Protein AF-A0A846PA54-F1 (afdb_monomer_lite)

Secondary structure (DSSP, 8-state):
-EEES-TT-SEEEEEEGGGHHHHHHHHHHHHHTT--EEEEEES-SSS--HHHHHHH-

Radius of gyration: 11.06 Å; chains: 1; bounding box: 21×20×30 Å

Foldseek 3Di:
DDKFLLPQAPAEAEEEDPVVVVSVVVQVVCVVVVHSYMYDYDDDPPPHPVVVVVVRD

Structure (mmCIF, N/CA/C/O backbone):
data_AF-A0A846PA54-F1
#
_entry.id   AF-A0A846PA54-F1
#
loop_
_atom_site.group_PDB
_atom_site.id
_atom_site.type_symbol
_atom_site.label_atom_id
_atom_site.label_alt_id
_atom_site.label_comp_id
_atom_site.label_asym_id
_atom_site.label_entity_id
_atom_site.label_seq_id
_atom_site.pdbx_PDB_ins_code
_atom_site.Cartn_x
_atom_site.Cartn_y
_atom_site.Cartn_z
_atom_site.occupancy
_atom_site.B_iso_or_equiv
_atom_site.auth_seq_id
_atom_site.auth_comp_id
_atom_site.auth_asym_id
_atom_site.auth_atom_id
_atom_site.pdbx_PDB_model_num
ATOM 1 N N . VAL A 1 1 ? 5.667 -4.386 -6.165 1.00 89.50 1 VAL A N 1
ATOM 2 C CA . VAL A 1 1 ? 4.792 -3.404 -5.481 1.00 89.50 1 VAL A CA 1
ATOM 3 C C . VAL A 1 1 ? 4.900 -3.702 -4.003 1.00 89.50 1 VAL A C 1
ATOM 5 O O . VAL A 1 1 ? 5.043 -4.873 -3.675 1.00 89.50 1 VAL A O 1
ATOM 8 N N . GLU A 1 2 ? 4.895 -2.696 -3.142 1.00 95.69 2 GLU A N 1
ATOM 9 C CA . GLU A 1 2 ? 4.748 -2.909 -1.698 1.00 95.69 2 GLU A CA 1
ATOM 10 C C . GLU A 1 2 ? 3.290 -2.686 -1.309 1.00 95.69 2 GLU A C 1
ATOM 12 O O . GLU A 1 2 ? 2.667 -1.743 -1.796 1.00 95.69 2 GLU A O 1
ATOM 17 N N . GLU A 1 3 ? 2.755 -3.571 -0.471 1.00 96.12 3 GLU A N 1
ATOM 18 C CA . GLU A 1 3 ? 1.362 -3.553 -0.023 1.00 96.12 3 GLU A CA 1
ATOM 19 C C . GLU A 1 3 ? 1.337 -3.367 1.499 1.00 96.12 3 GLU A C 1
ATOM 21 O O . GLU A 1 3 ? 1.948 -4.155 2.221 1.00 96.12 3 GLU A O 1
ATOM 26 N N . GLU A 1 4 ? 0.611 -2.369 2.001 1.00 96.94 4 GLU A N 1
ATOM 27 C CA . GLU A 1 4 ? 0.394 -2.175 3.441 1.00 96.94 4 GLU A CA 1
ATOM 28 C C . GLU A 1 4 ? -1.109 -2.070 3.733 1.00 96.94 4 GLU A C 1
A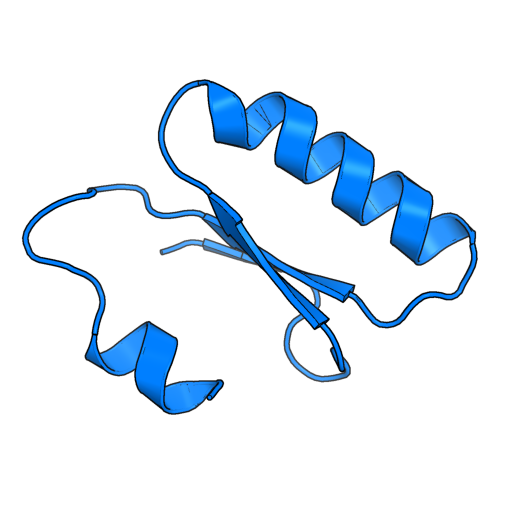TOM 30 O O . GLU A 1 4 ? -1.852 -1.392 3.025 1.00 96.94 4 GLU A O 1
ATOM 35 N N . ASN A 1 5 ? -1.571 -2.744 4.791 1.00 96.38 5 ASN A N 1
ATOM 36 C CA . ASN A 1 5 ? -2.950 -2.663 5.294 1.00 96.38 5 ASN A CA 1
ATOM 37 C C . ASN A 1 5 ? -4.056 -2.930 4.245 1.00 96.38 5 ASN A C 1
ATOM 39 O O . ASN A 1 5 ? -5.152 -2.397 4.365 1.00 96.38 5 ASN A O 1
ATOM 43 N N . MET A 1 6 ? -3.798 -3.735 3.207 1.00 97.00 6 MET A N 1
ATOM 44 C CA . MET A 1 6 ? -4.763 -3.960 2.114 1.00 97.00 6 MET A CA 1
ATOM 45 C C . MET A 1 6 ? -5.888 -4.949 2.454 1.00 97.00 6 MET A C 1
ATOM 47 O O . MET A 1 6 ? -6.969 -4.865 1.886 1.00 97.00 6 MET A O 1
ATOM 51 N N . ARG A 1 7 ? -5.667 -5.883 3.388 1.00 96.38 7 ARG A N 1
ATOM 52 C CA . ARG A 1 7 ? -6.608 -6.992 3.656 1.00 96.38 7 ARG A CA 1
ATOM 53 C C . ARG A 1 7 ? -7.979 -6.539 4.162 1.00 96.38 7 ARG A C 1
ATOM 55 O O . ARG A 1 7 ? -8.975 -7.177 3.851 1.00 96.38 7 ARG A O 1
ATOM 62 N N . ASP A 1 8 ? -8.018 -5.483 4.965 1.00 96.75 8 ASP A N 1
ATOM 63 C CA . ASP A 1 8 ? -9.236 -4.924 5.557 1.00 96.75 8 ASP A CA 1
ATOM 64 C C . ASP A 1 8 ? -9.611 -3.559 4.952 1.00 96.75 8 ASP A C 1
ATOM 66 O O . ASP A 1 8 ? -10.572 -2.925 5.396 1.00 96.75 8 ASP A O 1
ATOM 70 N N . ALA A 1 9 ? -8.847 -3.093 3.960 1.00 97.31 9 ALA A N 1
ATOM 71 C CA . ALA A 1 9 ? -9.018 -1.789 3.347 1.00 97.31 9 ALA A CA 1
ATOM 72 C C . ALA A 1 9 ? -10.341 -1.679 2.578 1.00 97.31 9 ALA A C 1
ATOM 74 O O . ALA A 1 9 ? -10.737 -2.570 1.833 1.00 97.31 9 ALA A O 1
ATOM 75 N N . ARG A 1 10 ? -10.997 -0.527 2.718 1.00 97.50 10 ARG A N 1
ATOM 76 C CA . ARG A 1 10 ? -12.103 -0.065 1.864 1.00 97.50 10 ARG A CA 1
ATOM 77 C C . ARG A 1 10 ? -11.672 1.008 0.869 1.00 97.50 10 ARG A C 1
ATOM 79 O O . ARG A 1 10 ? -12.410 1.299 -0.063 1.00 97.50 10 ARG A O 1
ATOM 86 N N . ILE A 1 11 ? -10.511 1.614 1.103 1.00 97.44 11 ILE A N 1
ATOM 87 C CA . ILE A 1 11 ? -9.897 2.636 0.255 1.00 97.44 11 ILE A CA 1
ATOM 88 C C . ILE A 1 11 ? -8.469 2.180 -0.022 1.00 97.44 11 ILE A C 1
ATOM 90 O O . ILE A 1 11 ? -7.772 1.790 0.910 1.00 97.44 11 ILE A O 1
ATOM 94 N N . ALA A 1 12 ? -8.024 2.247 -1.272 1.00 97.38 12 ALA A N 1
ATOM 95 C CA . ALA A 1 12 ? -6.642 1.970 -1.644 1.00 97.38 12 ALA A CA 1
ATOM 96 C C . ALA A 1 12 ? -5.968 3.254 -2.139 1.00 97.38 12 ALA A C 1
ATOM 98 O O . ALA A 1 12 ? -6.483 3.926 -3.031 1.00 97.38 12 ALA A O 1
ATOM 99 N N . VAL A 1 13 ? -4.803 3.580 -1.581 1.00 97.88 13 VAL A N 1
ATOM 100 C CA . VAL A 1 13 ? -3.944 4.667 -2.065 1.00 97.88 13 VAL A CA 1
ATOM 101 C C . VAL A 1 13 ? -2.821 4.067 -2.899 1.00 97.88 13 VAL A C 1
ATOM 103 O O . VAL A 1 13 ? -1.951 3.373 -2.376 1.00 97.88 13 VAL A O 1
ATOM 106 N N . VAL A 1 14 ? -2.821 4.352 -4.200 1.00 96.94 14 VAL A N 1
ATOM 107 C CA . VAL A 1 14 ? -1.741 3.949 -5.108 1.00 96.94 14 VAL A CA 1
ATOM 108 C C . VAL A 1 14 ? -0.746 5.101 -5.239 1.00 96.94 14 VAL A C 1
ATOM 110 O O . VAL A 1 14 ? -1.133 6.222 -5.558 1.00 96.94 14 VAL A O 1
ATOM 113 N N . SER A 1 15 ? 0.538 4.843 -4.992 1.00 97.31 15 SER A N 1
ATOM 114 C CA . SER A 1 15 ? 1.593 5.863 -5.068 1.00 97.31 15 SER A CA 1
ATOM 115 C C . SER A 1 15 ? 2.852 5.356 -5.773 1.00 97.31 15 SER A C 1
ATOM 117 O O . SER A 1 15 ? 3.102 4.154 -5.852 1.00 97.31 15 SER A O 1
ATOM 119 N N . TYR A 1 16 ? 3.644 6.283 -6.313 1.00 96.94 16 TYR A N 1
ATOM 120 C CA . TYR A 1 16 ? 4.911 6.010 -6.992 1.00 96.94 16 TYR A CA 1
ATOM 121 C C . TYR A 1 16 ? 5.898 7.164 -6.772 1.00 96.94 16 TYR A C 1
ATOM 123 O O . TYR A 1 16 ? 5.502 8.322 -6.618 1.00 96.94 16 TYR A O 1
ATOM 131 N N . GLY A 1 17 ? 7.200 6.862 -6.785 1.00 95.44 17 GLY A N 1
ATOM 132 C CA . GLY A 1 17 ? 8.263 7.868 -6.739 1.00 95.44 17 GLY A CA 1
ATOM 133 C C . GLY A 1 17 ? 8.258 8.700 -5.452 1.00 95.44 17 GLY A C 1
ATOM 134 O O . GLY A 1 17 ? 7.956 8.185 -4.373 1.00 95.44 17 GLY A O 1
ATOM 135 N N . GLN A 1 18 ? 8.585 9.9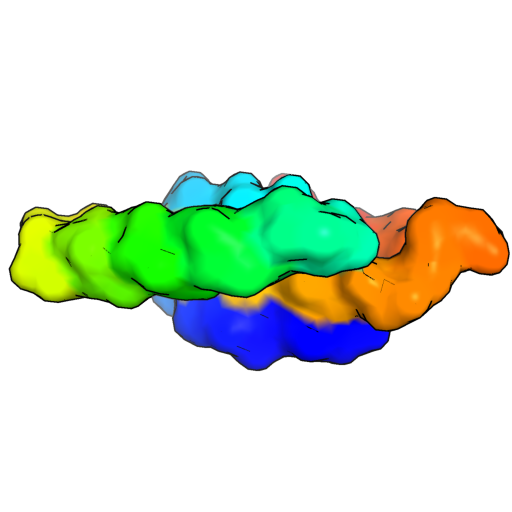93 -5.563 1.00 96.50 18 GLN A N 1
ATOM 136 C CA . GLN A 1 18 ? 8.713 10.907 -4.414 1.00 96.50 18 GLN A CA 1
ATOM 137 C C . GLN A 1 18 ? 7.411 11.063 -3.617 1.00 96.50 18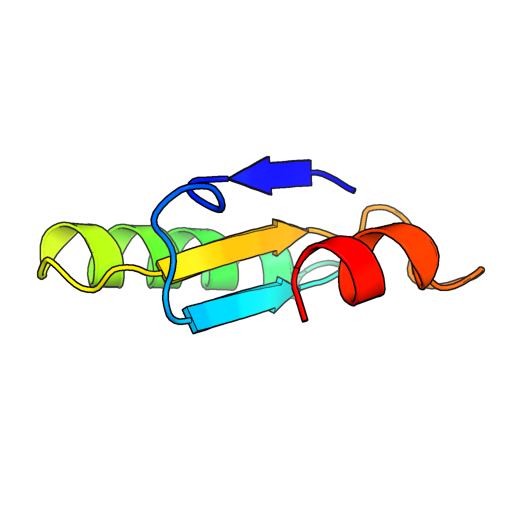 GLN A C 1
ATOM 139 O O . GLN A 1 18 ? 7.457 11.212 -2.398 1.00 96.50 18 GLN A O 1
ATOM 144 N N . VAL A 1 19 ? 6.256 10.947 -4.281 1.00 96.31 19 VAL A N 1
ATOM 145 C CA . VAL A 1 19 ? 4.930 11.058 -3.650 1.00 96.31 19 VAL A CA 1
ATOM 146 C C . VAL A 1 19 ? 4.664 9.906 -2.673 1.00 96.31 19 VAL A C 1
ATOM 148 O O . VAL A 1 19 ? 3.865 10.053 -1.754 1.00 96.31 19 VAL A O 1
ATOM 151 N N . SER A 1 20 ? 5.384 8.785 -2.784 1.00 96.75 20 SER A N 1
ATOM 152 C CA . SER A 1 20 ? 5.206 7.637 -1.882 1.00 96.75 20 SER A CA 1
ATOM 153 C C . SER A 1 20 ? 5.465 7.979 -0.410 1.00 96.75 20 SER A C 1
ATOM 155 O O . SER A 1 20 ? 4.816 7.426 0.472 1.00 96.75 20 SER A O 1
ATOM 157 N N . ARG A 1 21 ? 6.398 8.901 -0.128 1.00 95.44 21 ARG A N 1
ATOM 158 C CA . ARG A 1 21 ? 6.745 9.309 1.246 1.00 95.44 21 ARG A CA 1
ATOM 159 C C . ARG A 1 21 ? 5.599 10.064 1.936 1.00 95.44 21 ARG A C 1
ATOM 161 O O . ARG A 1 21 ? 5.163 9.601 2.988 1.00 95.44 21 ARG A O 1
ATOM 168 N N . PRO A 1 22 ? 5.074 11.176 1.382 1.00 98.06 22 PRO A N 1
ATOM 169 C CA . PRO A 1 22 ? 3.914 11.842 1.971 1.00 98.06 22 PRO A CA 1
ATOM 170 C C . PRO A 1 22 ? 2.647 10.977 1.913 1.00 98.06 22 PRO A C 1
ATOM 172 O O . PRO A 1 22 ? 1.853 11.027 2.847 1.00 98.06 22 PRO A O 1
ATOM 175 N N . ALA A 1 23 ? 2.477 10.134 0.884 1.00 98.06 23 ALA A N 1
ATOM 176 C CA . ALA A 1 23 ? 1.347 9.206 0.809 1.00 98.06 23 ALA A CA 1
ATOM 177 C C . ALA A 1 23 ? 1.344 8.202 1.972 1.00 98.06 23 ALA A C 1
ATOM 179 O O . ALA A 1 23 ? 0.296 7.974 2.570 1.00 98.06 23 ALA A O 1
ATOM 180 N N . LYS A 1 24 ? 2.512 7.654 2.339 1.00 97.31 24 LYS A N 1
ATOM 181 C CA . LYS A 1 24 ? 2.635 6.767 3.501 1.00 97.31 24 LYS A CA 1
ATOM 182 C C . LYS A 1 24 ? 2.174 7.458 4.785 1.00 97.31 24 LYS A C 1
ATOM 184 O O . LYS A 1 24 ? 1.320 6.918 5.481 1.00 97.31 24 LYS A O 1
ATOM 189 N N . ARG A 1 25 ? 2.655 8.680 5.050 1.00 98.19 25 ARG A N 1
ATOM 190 C CA . ARG A 1 25 ? 2.246 9.430 6.248 1.00 98.19 25 ARG A CA 1
ATOM 191 C C . ARG A 1 25 ? 0.742 9.717 6.265 1.00 98.19 25 ARG A C 1
ATOM 193 O O . ARG A 1 25 ? 0.118 9.593 7.311 1.00 98.19 25 ARG A O 1
ATOM 200 N N . ALA A 1 26 ? 0.150 10.062 5.122 1.00 98.19 26 ALA A N 1
ATOM 201 C CA . ALA A 1 26 ? -1.293 10.288 5.025 1.00 98.19 26 ALA A CA 1
ATOM 202 C C . ALA A 1 26 ? -2.109 9.012 5.307 1.00 98.19 26 ALA A C 1
ATOM 204 O O . ALA A 1 26 ? -3.128 9.074 5.990 1.00 98.19 26 ALA A O 1
ATOM 205 N N . VAL A 1 27 ? -1.652 7.852 4.822 1.00 98.25 27 VAL A N 1
ATOM 206 C CA . VAL A 1 27 ? -2.282 6.548 5.098 1.00 98.25 27 VAL A CA 1
ATOM 207 C C . VAL A 1 27 ? -2.190 6.192 6.582 1.00 98.25 27 VAL A C 1
ATOM 209 O O . VAL A 1 27 ? -3.174 5.722 7.148 1.00 98.25 27 VAL A O 1
ATOM 212 N N . GLU A 1 28 ? -1.045 6.441 7.220 1.00 98.00 28 GLU A N 1
ATOM 213 C CA . GLU A 1 28 ? -0.866 6.255 8.667 1.00 98.00 28 GLU A CA 1
ATOM 214 C C . GLU A 1 28 ? -1.842 7.131 9.465 1.00 98.00 28 GLU A C 1
ATOM 216 O O . GLU A 1 28 ? -2.584 6.608 10.291 1.00 98.00 28 GLU A O 1
ATOM 221 N N . MET A 1 29 ? -1.924 8.430 9.154 1.00 98.50 29 MET A N 1
ATOM 222 C CA . MET A 1 29 ? -2.858 9.360 9.807 1.00 98.50 29 MET A CA 1
ATOM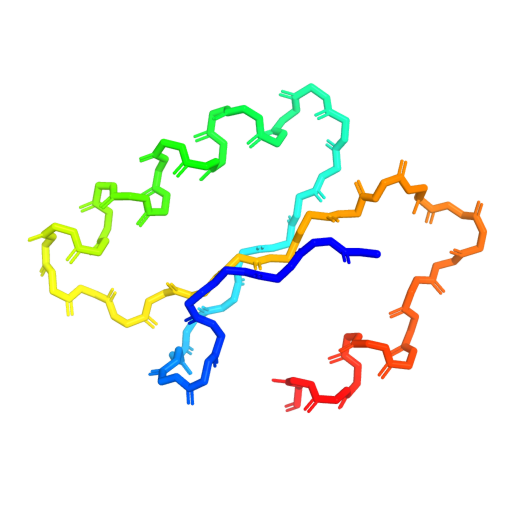 223 C C . MET A 1 29 ? -4.319 8.923 9.642 1.00 98.50 29 MET A C 1
ATOM 225 O O . MET A 1 29 ? -5.073 8.869 10.606 1.00 98.50 29 MET A O 1
ATOM 229 N N . ALA A 1 30 ? -4.723 8.537 8.432 1.00 98.38 30 ALA A N 1
ATOM 230 C CA . ALA A 1 30 ? -6.081 8.061 8.188 1.00 98.38 30 ALA A CA 1
ATOM 231 C C . ALA A 1 30 ? -6.390 6.761 8.958 1.00 98.38 30 ALA A C 1
ATOM 233 O O . ALA A 1 30 ? -7.505 6.572 9.444 1.00 98.38 30 ALA A O 1
ATOM 234 N N . ARG A 1 31 ? -5.406 5.864 9.112 1.00 97.81 31 ARG A N 1
ATOM 235 C CA . ARG A 1 31 ? -5.549 4.656 9.940 1.00 97.81 31 ARG A CA 1
ATOM 236 C C . ARG A 1 31 ? -5.669 4.981 11.427 1.00 97.81 31 ARG A C 1
ATOM 238 O O . ARG A 1 31 ? -6.481 4.341 12.091 1.00 97.81 31 ARG A O 1
ATOM 245 N N . GLU A 1 32 ? -4.917 5.961 11.929 1.00 98.25 32 GLU A N 1
ATOM 246 C CA . GLU A 1 32 ? -5.045 6.482 13.302 1.00 98.25 32 GLU A CA 1
ATOM 247 C C . GLU A 1 32 ? -6.470 7.013 13.568 1.00 98.25 32 GLU A C 1
ATOM 249 O O . GLU A 1 32 ? -7.008 6.821 14.656 1.00 98.25 32 GLU A O 1
ATOM 254 N N . GLU A 1 33 ? -7.132 7.578 12.553 1.00 98.31 33 GLU A N 1
ATOM 255 C CA . GLU A 1 33 ? -8.537 8.019 12.603 1.00 98.31 33 GLU A CA 1
ATOM 256 C C . GLU A 1 33 ? -9.566 6.879 12.424 1.00 98.31 33 GLU A C 1
ATOM 258 O O . GLU A 1 33 ? -10.774 7.115 12.356 1.00 98.31 33 GLU A O 1
ATOM 263 N N . GLY A 1 34 ? -9.121 5.622 12.335 1.00 97.94 34 GLY A N 1
ATOM 264 C CA . GLY A 1 34 ? -9.993 4.455 12.163 1.00 97.94 34 GLY A CA 1
ATOM 265 C C . GLY A 1 34 ? -10.503 4.250 10.732 1.00 97.94 34 GLY A C 1
ATOM 266 O O . GLY A 1 34 ? -11.362 3.392 10.491 1.00 97.94 34 GLY A O 1
ATOM 267 N N . ILE A 1 35 ? -9.975 4.990 9.753 1.00 98.38 35 ILE A N 1
ATOM 268 C CA . ILE A 1 35 ? -10.322 4.815 8.343 1.00 98.38 35 ILE A CA 1
ATOM 269 C C . ILE A 1 35 ? -9.612 3.569 7.816 1.00 98.38 35 ILE A C 1
ATOM 271 O O . ILE A 1 35 ? -8.390 3.438 7.862 1.00 98.38 35 ILE A O 1
ATOM 275 N N . ARG A 1 36 ? -10.388 2.637 7.256 1.00 98.12 36 ARG A N 1
ATOM 276 C CA . ARG A 1 36 ? -9.864 1.406 6.653 1.00 98.12 36 ARG A CA 1
ATOM 277 C C . ARG A 1 36 ? -9.207 1.685 5.297 1.00 98.12 36 ARG A C 1
ATOM 279 O O . ARG A 1 36 ? -9.810 1.421 4.260 1.00 98.12 36 ARG A O 1
ATOM 286 N N . VAL A 1 37 ? -7.995 2.237 5.298 1.00 98.44 37 VAL A N 1
ATOM 287 C CA . VAL A 1 37 ? -7.220 2.563 4.088 1.00 98.44 37 VAL A CA 1
ATOM 288 C C . VAL A 1 37 ? -5.978 1.678 3.921 1.00 98.44 37 VAL A C 1
ATOM 290 O O . VAL A 1 37 ? -5.171 1.517 4.830 1.00 98.44 37 VAL A O 1
ATOM 293 N N . GLY A 1 38 ? -5.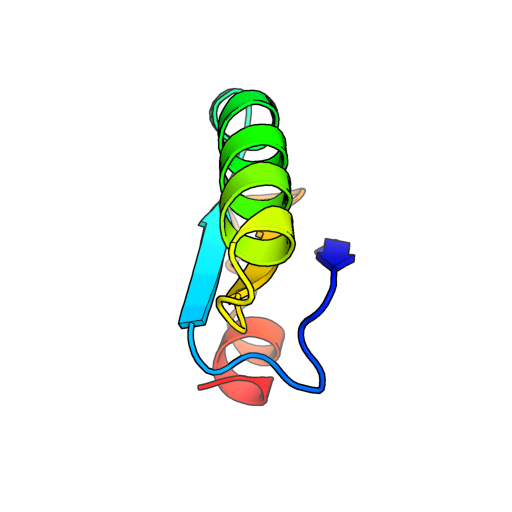809 1.071 2.756 1.00 98.00 38 GLY A N 1
ATOM 294 C CA . GLY A 1 38 ? -4.599 0.351 2.371 1.00 98.00 38 GLY A CA 1
ATOM 295 C C . GLY A 1 38 ? -3.729 1.194 1.446 1.00 98.00 38 GLY A C 1
ATOM 296 O O . GLY A 1 38 ? -4.199 2.167 0.850 1.00 98.00 38 GLY A O 1
ATOM 297 N N . SER A 1 39 ? -2.460 0.824 1.304 1.00 97.75 39 SER A N 1
ATOM 298 C CA . SER A 1 39 ? -1.549 1.467 0.361 1.00 97.75 39 SER A CA 1
ATOM 299 C C . SER A 1 39 ? -0.882 0.451 -0.562 1.00 97.75 39 SER A C 1
ATOM 301 O O . SER A 1 39 ? -0.526 -0.659 -0.162 1.00 97.75 39 SER A O 1
ATOM 303 N N . LEU A 1 40 ? -0.723 0.855 -1.822 1.00 97.38 40 LEU A N 1
ATOM 304 C CA . LEU A 1 40 ? 0.054 0.158 -2.837 1.00 97.38 40 LEU A CA 1
ATOM 305 C C . LEU A 1 40 ? 1.137 1.109 -3.343 1.00 97.38 40 LEU A C 1
ATOM 307 O O . LEU A 1 40 ? 0.852 2.088 -4.039 1.00 97.38 40 LEU A O 1
ATOM 311 N N . ARG A 1 41 ? 2.397 0.823 -3.016 1.00 97.38 41 ARG A N 1
ATOM 312 C CA . ARG A 1 41 ? 3.540 1.587 -3.519 1.00 97.38 41 ARG A CA 1
ATOM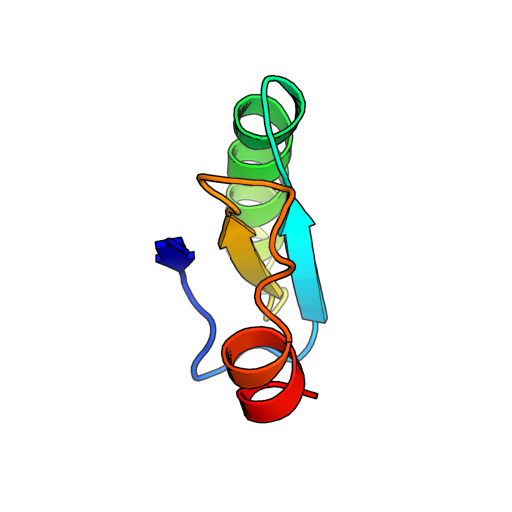 313 C C . ARG A 1 41 ? 4.159 0.885 -4.717 1.00 97.38 41 ARG A C 1
ATOM 315 O O . ARG A 1 41 ? 4.771 -0.184 -4.606 1.00 97.38 41 ARG A O 1
ATOM 322 N N . LEU A 1 42 ? 4.035 1.504 -5.882 1.00 96.75 42 LEU A N 1
ATOM 323 C CA . LEU A 1 42 ? 4.725 1.065 -7.084 1.00 96.75 42 LEU A CA 1
ATOM 324 C C . LEU A 1 42 ? 6.229 1.346 -6.919 1.00 96.75 42 LEU A C 1
ATOM 326 O O . LEU A 1 42 ? 6.639 2.451 -6.564 1.00 96.75 42 LEU A O 1
ATOM 330 N N . ILE A 1 43 ? 7.056 0.328 -7.164 1.00 95.06 43 ILE A N 1
ATOM 331 C CA . ILE A 1 43 ? 8.524 0.467 -7.217 1.00 95.06 43 ILE A CA 1
ATOM 332 C C . ILE A 1 43 ? 8.948 0.895 -8.626 1.00 95.06 43 ILE A C 1
ATOM 334 O O . ILE A 1 43 ? 9.858 1.701 -8.787 1.00 95.06 43 ILE A O 1
ATOM 338 N N . THR A 1 44 ? 8.224 0.405 -9.631 1.00 92.94 44 THR A N 1
ATOM 339 C CA . THR A 1 44 ? 8.404 0.704 -11.049 1.00 92.94 44 THR A CA 1
ATOM 340 C C . THR A 1 44 ? 7.048 1.124 -11.606 1.00 92.94 44 THR A C 1
ATOM 342 O O . THR A 1 44 ? 6.055 0.438 -11.361 1.00 92.94 44 THR A O 1
ATOM 345 N N . ILE A 1 45 ? 6.987 2.254 -12.317 1.00 92.81 45 ILE A N 1
ATOM 346 C CA . ILE A 1 45 ? 5.732 2.749 -12.906 1.00 92.81 45 ILE A CA 1
ATOM 347 C C . ILE A 1 45 ? 5.350 1.987 -14.179 1.00 92.81 45 ILE A C 1
ATOM 349 O O . ILE A 1 45 ? 4.166 1.783 -14.439 1.00 92.81 45 ILE A O 1
ATOM 353 N N . TRP A 1 46 ? 6.350 1.542 -14.948 1.00 92.62 46 TRP A N 1
ATOM 354 C CA . TRP A 1 46 ? 6.165 0.790 -16.183 1.00 92.62 46 TRP A CA 1
ATOM 355 C C . TRP A 1 46 ? 7.172 -0.368 -16.313 1.00 92.62 46 TRP A C 1
ATOM 357 O O . TRP A 1 46 ? 8.362 -0.131 -16.097 1.00 92.62 46 TRP A O 1
ATOM 367 N N . PRO A 1 47 ? 6.751 -1.589 -16.701 1.00 93.19 47 PRO A N 1
ATOM 368 C CA . PRO A 1 47 ? 5.379 -2.001 -17.024 1.00 93.19 47 PRO A CA 1
ATOM 369 C C . PRO A 1 47 ? 4.436 -1.882 -15.821 1.00 93.19 47 PRO A C 1
ATOM 371 O O . PRO A 1 47 ? 4.838 -2.109 -14.680 1.00 93.19 47 PRO A O 1
ATOM 374 N N . PHE A 1 48 ? 3.195 -1.457 -16.074 1.00 94.94 48 PHE A N 1
ATOM 375 C CA . PHE A 1 48 ? 2.234 -1.187 -15.007 1.00 94.94 48 PHE A CA 1
ATOM 376 C C . PHE A 1 48 ? 1.834 -2.475 -14.273 1.00 94.94 48 PHE A C 1
ATOM 378 O O . PHE A 1 48 ? 1.678 -3.535 -14.879 1.00 94.94 48 PHE A O 1
ATOM 385 N N . ALA A 1 49 ? 1.634 -2.384 -12.957 1.00 94.88 49 ALA A N 1
ATOM 386 C CA . ALA A 1 49 ? 1.332 -3.524 -12.090 1.00 94.88 49 ALA A CA 1
ATOM 387 C C . ALA A 1 49 ? -0.148 -3.954 -12.153 1.00 94.88 49 ALA A C 1
ATOM 389 O O . ALA A 1 49 ? -0.812 -4.095 -11.126 1.00 94.88 49 ALA A O 1
ATOM 390 N N . GLU A 1 50 ? -0.669 -4.166 -13.361 1.00 95.12 50 GLU A N 1
ATOM 391 C CA . GLU A 1 50 ? -2.089 -4.412 -13.624 1.00 95.12 50 GLU A CA 1
ATOM 392 C C . GLU A 1 50 ? -2.640 -5.613 -12.846 1.00 95.12 50 GLU A C 1
ATOM 394 O O . GLU A 1 50 ? -3.686 -5.502 -12.215 1.00 95.12 50 GLU A O 1
ATOM 399 N N . ASN A 1 51 ? -1.908 -6.730 -12.806 1.00 95.12 51 ASN A N 1
ATOM 400 C CA . ASN A 1 51 ? -2.329 -7.933 -12.078 1.00 95.12 51 ASN A CA 1
ATOM 401 C C . ASN A 1 51 ? -2.520 -7.676 -10.575 1.00 95.12 51 ASN A C 1
ATOM 403 O O . ASN A 1 51 ? -3.421 -8.233 -9.955 1.00 95.12 51 ASN A O 1
ATOM 407 N N . ILE A 1 52 ? -1.680 -6.820 -9.988 1.00 94.44 52 ILE A N 1
ATOM 408 C CA . ILE A 1 52 ? -1.744 -6.487 -8.561 1.00 94.44 52 ILE A CA 1
ATOM 409 C C . ILE A 1 52 ? -2.884 -5.506 -8.303 1.00 94.44 52 ILE A C 1
ATOM 411 O O . ILE A 1 52 ? -3.621 -5.678 -7.339 1.00 94.44 52 ILE A O 1
ATOM 415 N N . ILE A 1 53 ? -3.070 -4.513 -9.175 1.00 94.50 53 ILE A N 1
ATOM 416 C CA . ILE A 1 53 ? -4.194 -3.574 -9.076 1.00 94.50 53 ILE A CA 1
ATOM 417 C C . ILE A 1 53 ? -5.521 -4.338 -9.199 1.00 94.50 53 ILE A C 1
ATOM 419 O O . ILE A 1 53 ? -6.390 -4.187 -8.349 1.00 94.50 53 ILE A O 1
ATOM 423 N N . ARG A 1 54 ? -5.649 -5.223 -10.197 1.00 95.75 54 ARG A N 1
ATOM 424 C CA . ARG A 1 54 ? -6.850 -6.045 -10.428 1.00 95.75 54 ARG A CA 1
ATOM 425 C C . ARG A 1 54 ? -7.162 -7.018 -9.294 1.00 95.75 54 ARG A C 1
ATOM 427 O O . ARG A 1 54 ? -8.316 -7.361 -9.112 1.00 95.75 54 ARG A O 1
ATOM 434 N N . LYS A 1 55 ? -6.163 -7.471 -8.534 1.00 95.81 55 LYS A N 1
ATOM 435 C CA . LYS A 1 55 ? -6.380 -8.323 -7.353 1.00 95.81 55 LYS A CA 1
ATOM 436 C C . LYS A 1 55 ? -7.177 -7.603 -6.251 1.00 95.81 55 LYS A C 1
ATOM 438 O O . LYS A 1 55 ? -7.821 -8.273 -5.451 1.00 95.81 55 LYS A O 1
ATOM 443 N N . TRP A 1 56 ? -7.087 -6.274 -6.183 1.00 94.25 56 TRP A N 1
ATOM 444 C CA . TRP A 1 56 ? -7.662 -5.452 -5.113 1.00 94.25 56 TRP A CA 1
ATOM 445 C C . TRP A 1 56 ? -8.831 -4.559 -5.560 1.00 94.25 56 TRP A C 1
ATOM 447 O O . TRP A 1 56 ? -9.454 -3.935 -4.701 1.00 94.25 56 TRP A O 1
ATOM 457 N N . ALA A 1 57 ? -9.092 -4.474 -6.868 1.00 85.50 57 ALA A N 1
ATOM 458 C CA . ALA A 1 57 ? -10.211 -3.744 -7.468 1.00 85.50 57 ALA A CA 1
ATOM 459 C C . ALA A 1 57 ? -11.446 -4.643 -7.593 1.00 85.50 57 ALA A C 1
ATOM 461 O O . ALA A 1 57 ? -12.554 -4.140 -7.306 1.00 85.50 57 ALA A O 1
#

pLDDT: mean 96.29, std 2.31, range [85.5, 98.5]

Sequence (57 aa):
VEEENMRDARIAVVSYGQVSRPAKRAVEMAREEGIRVGSLRLITIWPFAENIIRKWA